Protein 3IGN (pdb70)

Radius of gyration: 15.54 Å; Cα contacts (8 Å, |Δi|>4): 280; chains: 1; bounding box: 39×47×31 Å

Secondary structure (DSSP, 8-state):
-TT---TTT-SEEHHHHHHHHHHHHHHHHHH---EEE--BBTTHHHHHHHH-HHHHHHHHHHHHHHHHTTS-T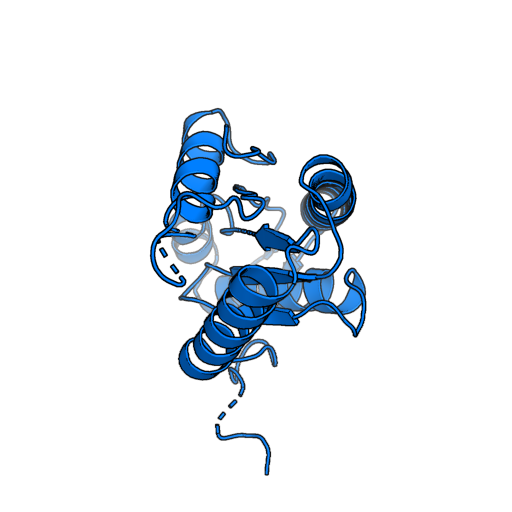TSEEEE-SSSBEEEEEET--HHHHHHHHHHHHHHHHT--EE-SS-EE---B--BEE--S--S-----HHHHHHHHHHHTTSSS--B--

Nearest PDB structures (foldseek):
  3ign-assembly1_A  TM=1.002E+00  e=1.021E-34  Marinobacter nauticus VT8
  6zxc-assembly2_D  TM=9.378E-01  e=3.172E-17  Leptospira biflexa serovar Patoc strain 'Patoc 1 (Paris)'
  7e6g-assembly1_B  TM=9.466E-01  e=2.018E-15  Pseudomonas aeruginosa
  6zxm-assembly3_E  TM=9.301E-01  e=9.774E-16  Leptospira biflexa serovar Patoc strain 'Patoc 1 (Paris)'
  3tvk-assembly1_A  TM=8.399E-01  e=4.187E-14  Escherichia coli K-12

InterPro domains:
  IPR000160 GGDEF domain [PF00990] (156-312)
  IPR000160 GGDEF domain [PS50887] (185-316)
  IPR000160 GGDEF domain [SM00267] (144-316)
  IPR000160 GGDEF domain [TIGR00254] (151-315)
  IPR000160 GGDEF domain [cd01949] (156-314)
  IPR013656 PAS fold 4 [PF08448] (17-137)
  IPR029787 Nucleotide cyclase [SSF55073] (160-315)
  IPR035965 PAS domain superfamily [SSF55785] (10-128)
  IPR043128 Reverse transcriptase/Diguanylate cyclase domain [G3DSA:3.30.70.270] (148-316)
  IPR050469 Diguanylate cyclase Dgc-like, bacteria [PTHR45138] (83-315)

Organism: Marinobacter nauticus (strain ATCC 700491 / DSM 11845 / VT8) (NCBI:txid351348)

Solvent-accessible surface area: 8818 Å² total

Structure (mmCIF, N/CA/C/O backbone):
data_3IGN
#
_entry.id   3IGN
#
_cell.length_a   59.229
_cell.length_b   59.229
_cell.length_c   118.895
_cell.angle_alpha   90.00
_cell.angle_beta   90.00
_cell.angle_gamma   90.00
#
_symmetry.space_group_name_H-M   'P 43 21 2'
#
loop_
_entity.id
_entity.type
_entity.pdbx_description
1 polymer 'Diguanylate cyclase'
2 non-polymer "9,9'-[(2R,3R,3aS,5S,7aR,9R,10R,10aS,12S,14aR)-3,5,10,12-tetrahydroxy-5,12-dioxidooctahydro-2H,7H-difuro[3,2-d:3',2'-j][1,3,7,9,2,8]tetraoxadiphosphacyclododecine-2,9-diyl]bis(2-amino-1,9-dihydro-6H-purin-6-one)"
3 water water
#
loop_
_atom_site.group_PDB
_atom_site.id
_atom_site.type_symbol
_atom_site.label_atom_id
_atom_site.label_alt_id
_atom_site.label_comp_id
_atom_site.label_asym_id
_atom_site.label_entity_id
_atom_site.label_seq_id
_atom_site.pdbx_PDB_ins_code
_atom_site.Cartn_x
_atom_site.Cartn_y
_atom_site.Cartn_z
_atom_site.occupancy
_atom_site.B_iso_or_equiv
_atom_site.auth_seq_id
_atom_site.auth_comp_id
_atom_site.auth_asym_id
_atom_site.auth_atom_id
_atom_site.pdbx_PDB_model_num
ATOM 1 N N . ALA A 1 5 ? -11.176 48.628 67.163 1.00 69.31 152 ALA A N 1
ATOM 2 C CA . ALA A 1 5 ? -10.797 47.422 66.329 1.00 69.32 152 ALA A CA 1
ATOM 3 C C . ALA A 1 5 ? -9.815 47.887 65.268 1.00 70.53 152 ALA A C 1
ATOM 4 O O . ALA A 1 5 ? -10.204 48.230 64.150 1.00 70.79 152 ALA A O 1
ATOM 6 N N . LYS A 1 6 ? -8.544 47.904 65.626 1.00 69.58 153 LYS A N 1
ATOM 7 C CA . LYS A 1 6 ? -7.501 48.339 64.713 1.00 67.53 153 LYS A CA 1
ATOM 8 C C . LYS A 1 6 ? -6.839 47.101 64.125 1.00 64.69 153 LYS A C 1
ATOM 9 O O . LYS A 1 6 ? -5.595 47.015 63.907 1.00 64.12 153 LYS A O 1
ATOM 15 N N . LEU A 1 7 ? -7.701 46.133 63.851 1.00 64.10 154 LEU A N 1
ATOM 16 C CA . LEU A 1 7 ? -7.252 44.870 63.290 1.00 63.91 154 LEU A CA 1
ATOM 17 C C . LEU A 1 7 ? -7.100 44.954 61.760 1.00 64.46 154 LEU A C 1
ATOM 18 O O . LEU A 1 7 ? -6.374 44.164 61.148 1.00 63.20 154 LEU A O 1
ATOM 23 N N . SER A 1 8 ? -7.781 45.918 61.142 1.00 66.93 155 SER A N 1
ATOM 24 C CA . SER A 1 8 ? -7.703 46.051 59.692 1.00 69.08 155 SER A CA 1
ATOM 25 C C . SER A 1 8 ? -6.328 46.562 59.288 1.00 68.35 155 SER A C 1
ATOM 26 O O . SER A 1 8 ? -5.887 46.363 58.156 1.00 67.62 155 SER A O 1
ATOM 37 N N . THR A 1 10 ? -3.226 45.988 61.167 1.00 58.60 157 THR A N 1
ATOM 38 C CA . THR A 1 10 ? -2.047 45.269 61.629 1.00 57.57 157 THR A CA 1
ATOM 39 C C . THR A 1 10 ? -1.826 43.819 61.211 1.00 53.38 157 THR A C 1
ATOM 40 O O . THR A 1 10 ? -2.761 43.103 60.863 1.00 53.63 157 THR A O 1
ATOM 44 N N . ASP A 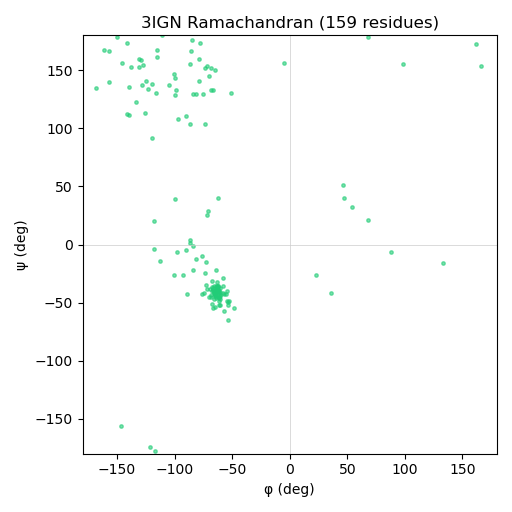1 11 ? -0.559 43.410 61.240 1.00 48.78 158 ASP A N 1
ATOM 45 C CA . ASP A 1 11 ? -0.163 42.046 60.912 1.00 46.03 158 ASP A CA 1
ATOM 46 C C . ASP A 1 11 ? -0.351 41.230 62.187 1.00 45.25 158 ASP A C 1
ATOM 47 O O . ASP A 1 11 ? 0.130 41.614 63.252 1.00 44.53 158 ASP A O 1
ATOM 52 N N . ARG A 1 12 ? -1.051 40.107 62.075 1.00 47.89 159 ARG A N 1
ATOM 53 C CA . ARG A 1 12 ? -1.321 39.251 63.226 1.00 49.49 159 ARG A CA 1
ATOM 54 C C . ARG A 1 12 ? -0.093 38.738 63.977 1.00 47.86 159 ARG A C 1
ATOM 55 O O . ARG A 1 12 ? 0.045 38.965 65.179 1.00 50.11 159 ARG A O 1
ATOM 63 N N . LEU A 1 13 ? 0.791 38.043 63.269 1.00 42.63 160 LEU A N 1
ATOM 64 C CA . LEU A 1 13 ? 1.993 37.461 63.864 1.00 43.5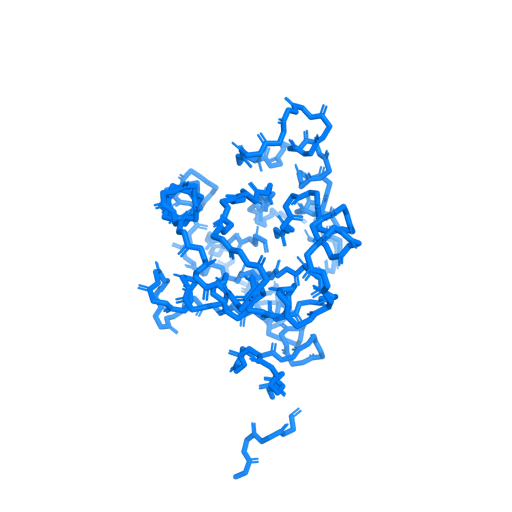4 160 LEU A CA 1
ATOM 65 C C . LEU A 1 13 ? 2.946 38.412 64.580 1.00 41.85 160 LEU A C 1
ATOM 66 O O . LEU A 1 13 ? 3.447 38.095 65.659 1.00 41.33 160 LEU A O 1
ATOM 71 N N . THR A 1 14 ? 3.195 39.573 63.983 1.00 39.73 161 THR A N 1
ATOM 72 C CA . THR A 1 14 ? 4.133 40.532 64.554 1.00 38.65 161 THR A CA 1
ATOM 73 C C . THR A 1 14 ? 3.537 41.712 65.317 1.00 40.67 161 THR A C 1
ATOM 74 O O . THR A 1 14 ? 4.191 42.276 66.190 1.00 40.41 161 THR A O 1
ATOM 78 N N . GLY A 1 15 ? 2.308 42.090 64.990 1.00 40.98 162 GLY A N 1
ATOM 79 C CA . GLY A 1 15 ? 1.692 43.220 65.666 1.00 41.06 162 GLY A CA 1
ATOM 80 C C . GLY A 1 15 ? 2.028 44.539 64.987 1.00 40.61 162 GLY A C 1
ATOM 81 O O . GLY A 1 15 ? 1.495 45.592 65.347 1.00 41.76 162 GLY A O 1
ATOM 82 N N . LEU A 1 16 ? 2.918 44.479 64.002 1.00 38.15 163 LEU A N 1
ATOM 83 C CA . LEU A 1 16 ? 3.327 45.667 63.258 1.00 35.71 163 LEU A CA 1
ATOM 84 C C . LEU A 1 16 ? 2.244 46.010 62.247 1.00 35.88 163 LEU A C 1
ATOM 85 O O . LEU A 1 16 ? 1.290 45.250 62.070 1.00 38.87 163 LEU A O 1
ATOM 90 N N . LEU A 1 17 ? 2.389 47.151 61.578 1.00 34.27 164 LEU A N 1
ATOM 91 C CA . LEU A 1 17 ? 1.426 47.546 60.562 1.00 34.57 164 LEU A CA 1
ATOM 92 C C . LEU A 1 17 ? 1.518 46.525 59.435 1.00 34.67 164 LEU A C 1
ATOM 93 O O . LEU A 1 17 ? 2.577 45.940 59.224 1.00 35.30 164 LEU A O 1
ATOM 98 N N . ASN A 1 18 ? 0.419 46.288 58.725 1.00 33.25 165 ASN A N 1
ATOM 99 C CA . ASN A 1 18 ? 0.470 45.346 57.616 1.00 34.70 165 ASN A CA 1
ATOM 100 C C . ASN A 1 18 ? 0.929 46.109 56.379 1.00 34.64 165 ASN A C 1
ATOM 101 O O . ASN A 1 18 ? 0.955 47.340 56.377 1.00 34.35 165 ASN A O 1
ATOM 106 N N . ARG A 1 19 ? 1.305 45.380 55.336 1.00 35.44 166 ARG A N 1
ATOM 107 C CA . ARG A 1 19 ? 1.792 46.001 54.107 1.00 36.02 166 ARG A CA 1
ATOM 108 C C . ARG A 1 19 ? 0.920 47.135 53.575 1.00 33.02 166 ARG A C 1
ATOM 109 O O . ARG A 1 19 ? 1.404 48.245 53.339 1.00 32.94 166 ARG A O 1
ATOM 117 N N . GLY A 1 20 ? -0.362 46.855 53.377 1.00 31.53 167 GLY A N 1
ATOM 118 C CA . GLY A 1 20 ? -1.266 47.867 52.859 1.00 32.27 167 GLY A CA 1
ATOM 119 C C . GLY A 1 20 ? -1.269 49.168 53.638 1.00 32.42 167 GLY A C 1
ATOM 120 O O . GLY A 1 20 ? -1.167 50.251 53.059 1.00 33.19 167 GLY A O 1
ATOM 121 N N . THR A 1 21 ? -1.395 49.069 54.955 1.00 29.54 168 THR A N 1
ATOM 122 C CA . THR A 1 21 ? -1.416 50.256 55.798 1.00 30.79 168 THR A CA 1
ATOM 123 C C . THR A 1 21 ? -0.059 50.947 55.821 1.00 26.35 168 THR A C 1
ATOM 124 O O . THR A 1 21 ? 0.024 52.172 55.734 1.00 27.48 168 THR A O 1
ATOM 128 N N . TRP A 1 22 ? 1.004 50.163 55.946 1.00 26.38 169 TRP A N 1
ATOM 129 C CA . TRP A 1 22 ? 2.337 50.742 55.991 1.00 24.98 169 TRP A CA 1
ATOM 130 C C . TRP A 1 22 ? 2.607 51.507 54.700 1.00 25.12 169 TRP A C 1
ATOM 131 O O . TRP A 1 22 ? 3.115 52.622 54.751 1.00 25.08 169 TRP A O 1
ATOM 142 N N . GLU A 1 23 ? 2.246 50.931 53.552 1.00 26.82 170 GLU A N 1
ATOM 143 C CA . GLU A 1 23 ? 2.467 51.608 52.276 1.00 26.53 170 GLU A CA 1
ATOM 144 C C . GLU A 1 23 ? 1.691 52.918 52.192 1.00 25.67 170 GLU A C 1
ATOM 145 O O . GLU A 1 23 ? 2.165 53.894 51.605 1.00 25.87 170 GLU A O 1
ATOM 151 N N . ASN A 1 24 ? 0.491 52.945 52.763 1.00 24.80 171 ASN A N 1
ATOM 152 C CA . ASN A 1 24 ? -0.298 54.169 52.746 1.00 27.53 171 ASN A CA 1
ATOM 153 C C . ASN A 1 24 ? 0.454 55.254 53.521 1.00 24.38 171 ASN A C 1
ATOM 154 O O . ASN A 1 24 ? 0.410 56.431 53.154 1.00 24.27 171 ASN A O 1
ATOM 159 N N . LEU A 1 25 ? 1.144 54.848 54.588 1.00 24.46 172 LEU A N 1
ATOM 160 C CA . LEU A 1 25 ? 1.931 55.775 55.412 1.00 23.48 172 LEU A CA 1
ATOM 161 C C . LEU A 1 25 ? 3.181 56.229 54.659 1.00 21.63 172 LEU A C 1
ATOM 162 O O . LEU A 1 25 ? 3.595 57.391 54.758 1.00 21.38 172 LEU A O 1
ATOM 167 N N . VAL A 1 26 ? 3.788 55.314 53.911 1.00 18.21 173 VAL A N 1
ATOM 168 C CA . VAL A 1 26 ? 4.961 55.667 53.103 1.00 17.90 173 VAL A CA 1
ATOM 169 C C . VAL A 1 26 ? 4.543 56.723 52.083 1.00 19.87 173 VAL A C 1
ATOM 170 O O . VAL A 1 26 ? 5.238 57.714 51.869 1.00 18.69 173 VAL A O 1
ATOM 174 N N . ASP A 1 27 ? 3.401 56.500 51.448 1.00 20.06 174 ASP A N 1
ATOM 175 C CA . ASP A 1 27 ? 2.885 57.432 50.455 1.00 21.15 174 ASP A CA 1
ATOM 176 C C . ASP A 1 27 ? 2.593 58.786 51.107 1.00 20.66 174 ASP A C 1
ATOM 177 O O . ASP A 1 27 ? 2.873 59.836 50.517 1.00 19.41 174 ASP A O 1
ATOM 182 N N . ALA A 1 28 ? 2.054 58.766 52.323 1.00 19.03 175 ALA A N 1
ATOM 183 C CA . ALA A 1 28 ? 1.745 60.010 53.028 1.00 20.25 175 ALA A CA 1
ATOM 184 C C . ALA A 1 28 ? 3.027 60.777 53.335 1.00 21.15 175 ALA A C 1
ATOM 185 O O . ALA A 1 28 ? 3.081 62.004 53.175 1.00 20.94 175 ALA A O 1
ATOM 187 N N . GLU A 1 29 ? 4.064 60.064 53.772 1.00 19.35 176 GLU A N 1
ATOM 188 C CA . GLU A 1 29 ? 5.329 60.730 54.077 1.00 18.96 176 GLU A CA 1
ATOM 189 C C . GLU A 1 29 ? 5.973 61.277 52.799 1.00 19.43 176 GLU A C 1
ATOM 190 O O . GLU A 1 29 ? 6.579 62.352 52.811 1.00 19.25 176 GLU A O 1
ATOM 196 N N . TYR A 1 30 ? 5.832 60.540 51.699 1.00 19.99 177 TYR A N 1
ATOM 197 C CA . TYR A 1 30 ? 6.371 60.964 50.407 1.00 19.28 177 TYR A CA 1
ATOM 198 C C . TYR A 1 30 ? 5.745 62.295 49.982 1.00 17.96 177 TYR A C 1
ATOM 199 O O . TYR A 1 30 ? 6.450 63.216 49.564 1.00 17.90 177 TYR A O 1
ATOM 208 N N . GLU A 1 31 ? 4.423 62.403 50.084 1.00 19.69 178 GLU A N 1
ATOM 209 C CA . GLU A 1 31 ? 3.746 63.647 49.703 1.00 21.59 178 GLU A CA 1
ATOM 210 C C . GLU A 1 31 ? 4.088 64.794 50.650 1.00 21.66 178 GLU A C 1
ATOM 211 O O . GLU A 1 31 ? 4.127 65.956 50.232 1.00 23.71 178 GLU A O 1
ATOM 217 N N . ARG A 1 32 ? 4.343 64.479 51.918 1.00 16.65 179 ARG A N 1
ATOM 218 C CA . ARG A 1 32 ? 4.715 65.499 52.891 1.00 18.86 179 ARG A CA 1
ATOM 219 C C . ARG A 1 32 ? 6.071 66.056 52.468 1.00 19.32 179 ARG A C 1
ATOM 220 O O . ARG A 1 32 ? 6.293 67.266 52.499 1.00 20.82 179 ARG A O 1
ATOM 228 N N . PHE A 1 33 ? 6.963 65.161 52.047 1.00 17.93 180 PHE A N 1
ATOM 229 C CA . PHE A 1 33 ? 8.288 65.563 51.572 1.00 19.06 180 PHE A CA 1
ATOM 230 C C . PHE A 1 33 ? 8.187 66.418 50.300 1.00 20.22 180 PHE A C 1
ATOM 231 O O . PHE A 1 33 ? 8.863 67.441 50.177 1.00 19.94 180 PHE A O 1
ATOM 239 N N . ARG A 1 34 ? 7.371 65.986 49.343 1.00 19.27 181 ARG A N 1
ATOM 240 C CA . ARG A 1 34 ? 7.229 66.735 48.098 1.00 21.42 181 ARG A CA 1
ATOM 241 C C . ARG A 1 34 ? 6.776 68.158 48.381 1.00 22.04 181 ARG A C 1
ATOM 242 O O . ARG A 1 34 ? 7.092 69.086 47.643 1.00 22.09 181 ARG A O 1
ATOM 250 N N . ARG A 1 35 ? 6.055 68.327 49.477 1.00 19.84 182 ARG A N 1
ATOM 251 C CA . ARG A 1 35 ? 5.533 69.630 49.843 1.00 23.60 182 ARG A CA 1
ATOM 252 C C . ARG A 1 35 ? 6.492 70.462 50.706 1.00 21.97 182 ARG A C 1
ATOM 253 O O . ARG A 1 35 ? 6.676 71.659 50.473 1.00 22.84 182 ARG A O 1
ATOM 261 N N . TYR A 1 36 ? 7.122 69.818 51.680 1.00 21.58 183 TYR A N 1
ATOM 262 C CA . TYR A 1 36 ? 7.985 70.511 52.624 1.00 21.63 183 TYR A CA 1
ATOM 263 C C . TYR A 1 36 ? 9.486 70.240 52.601 1.00 21.12 183 TYR A C 1
ATOM 264 O O . TYR A 1 36 ? 10.244 70.977 53.225 1.00 23.83 183 TYR A O 1
ATOM 273 N N . GLY A 1 37 ? 9.916 69.183 51.916 1.00 20.39 184 GLY A N 1
ATOM 274 C CA . GLY A 1 37 ? 11.344 68.888 51.810 1.00 21.93 184 GLY A CA 1
ATOM 275 C C . GLY A 1 37 ? 12.132 68.443 53.029 1.00 22.27 184 GLY A C 1
ATOM 276 O O . GLY A 1 37 ? 13.367 68.557 53.051 1.00 23.55 184 GLY A O 1
ATOM 277 N N . GLN A 1 38 ? 11.443 67.933 54.045 1.00 21.54 185 GLN A N 1
ATOM 278 C CA . GLN A 1 38 ? 12.100 67.485 55.266 1.00 24.98 185 GLN A CA 1
ATOM 279 C C . GLN A 1 38 ? 12.953 66.245 55.029 1.00 24.30 185 GLN A C 1
ATO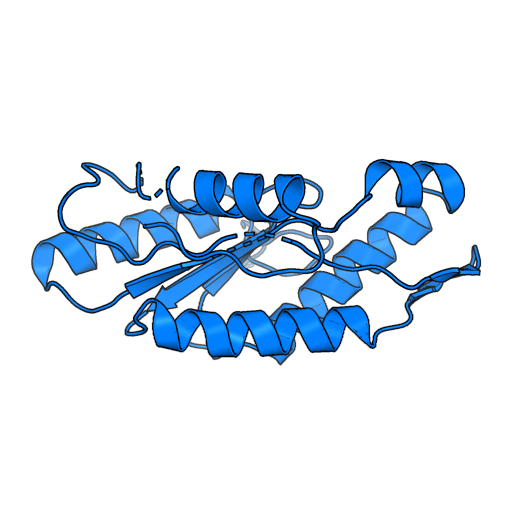M 280 O O . GLN A 1 38 ? 12.677 65.460 54.130 1.00 24.37 185 GLN A O 1
ATOM 286 N N . ALA A 1 39 ? 13.996 66.077 55.830 1.00 21.11 186 ALA A N 1
ATOM 287 C CA . ALA A 1 39 ? 14.827 64.893 55.701 1.00 22.61 186 ALA A CA 1
ATOM 288 C C . ALA A 1 39 ? 13.929 63.736 56.129 1.00 21.77 186 ALA A C 1
ATOM 289 O O . ALA A 1 39 ? 13.221 63.821 57.130 1.00 22.35 186 ALA A O 1
ATOM 291 N N . THR A 1 40 ? 13.923 62.669 55.348 1.00 20.08 187 THR A N 1
ATOM 292 C CA . THR A 1 40 ? 13.109 61.518 55.690 1.00 21.99 187 THR A CA 1
ATOM 293 C C . THR A 1 40 ? 13.736 60.331 54.981 1.00 22.17 187 THR A C 1
ATOM 294 O O . THR A 1 40 ? 14.191 60.443 53.847 1.00 21.79 187 THR A O 1
ATOM 298 N N . SER A 1 41 ? 13.780 59.203 55.669 1.00 20.16 188 SER A N 1
ATOM 299 C CA . SER A 1 41 ? 14.398 58.012 55.113 1.00 18.99 188 SER A CA 1
ATOM 300 C C . SER A 1 41 ? 13.499 56.802 55.267 1.00 19.81 188 SER A C 1
ATOM 301 O O . SER A 1 41 ? 12.606 56.773 56.113 1.00 20.75 188 SER A O 1
ATOM 304 N N . LEU A 1 42 ? 13.769 55.801 54.442 1.00 20.73 189 LEU A N 1
ATOM 305 C CA . LEU A 1 42 ? 13.031 54.559 54.446 1.00 21.55 189 LEU A CA 1
ATOM 306 C C . LEU A 1 42 ? 14.013 53.408 54.626 1.00 21.28 189 LEU A C 1
ATOM 307 O O . LEU A 1 42 ? 15.112 53.425 54.066 1.00 20.56 189 LEU A O 1
ATOM 312 N N . VAL A 1 43 ? 13.610 52.411 55.405 1.00 21.21 190 VAL A N 1
ATOM 313 C CA . VAL A 1 43 ? 14.430 51.233 55.634 1.00 22.13 190 VAL A CA 1
ATOM 314 C C . VAL A 1 43 ? 13.640 50.016 55.170 1.00 21.71 190 VAL A C 1
ATOM 315 O O . VAL A 1 43 ? 12.425 49.960 55.325 1.00 22.17 190 VAL A O 1
ATOM 327 N N . PHE A 1 45 ? 14.294 45.811 55.347 1.00 25.67 192 PHE A N 1
ATOM 328 C CA . PHE A 1 45 ? 15.231 44.785 55.773 1.00 26.42 192 PHE A CA 1
ATOM 329 C C . PHE A 1 45 ? 14.617 43.397 55.791 1.00 27.98 192 PHE A C 1
ATOM 330 O O . PHE A 1 45 ? 13.400 43.241 55.910 1.00 26.37 192 PHE A O 1
ATOM 338 N N . ASP A 1 46 ? 15.486 42.404 55.627 1.00 28.93 193 ASP A N 1
ATOM 339 C CA . ASP A 1 46 ? 15.103 40.997 55.577 1.00 31.38 193 ASP A CA 1
ATOM 340 C C . ASP A 1 46 ? 15.925 40.189 56.564 1.00 32.88 193 ASP A C 1
ATOM 341 O O . ASP A 1 46 ? 17.050 40.553 56.905 1.00 34.70 193 ASP A O 1
ATOM 346 N N . ILE A 1 47 ? 15.359 39.073 57.002 1.00 34.55 194 ILE A N 1
ATOM 347 C CA . ILE A 1 47 ? 16.056 38.176 57.906 1.00 31.99 194 ILE A CA 1
ATOM 348 C C . ILE A 1 47 ? 16.962 37.352 56.994 1.00 30.88 194 ILE A C 1
ATOM 349 O O . ILE A 1 47 ? 16.505 36.823 55.989 1.00 31.23 194 ILE A O 1
ATOM 354 N N . ASP A 1 48 ? 18.242 37.259 57.331 1.00 31.90 195 ASP A N 1
ATOM 355 C CA . ASP A 1 48 ? 19.186 36.495 56.517 1.00 29.94 195 ASP A CA 1
ATOM 356 C C . ASP A 1 48 ? 18.946 34.993 56.595 1.00 30.12 195 ASP A C 1
ATOM 357 O O . ASP A 1 48 ? 18.553 34.476 57.640 1.00 30.80 195 ASP A O 1
ATOM 362 N N . HIS A 1 49 ? 19.179 34.303 55.480 1.00 29.46 196 HIS A N 1
ATOM 363 C CA . HIS A 1 49 ? 19.027 32.849 55.412 1.00 31.89 196 HIS A CA 1
ATOM 364 C C . HIS A 1 49 ? 17.723 32.331 56.015 1.00 34.55 196 HIS A C 1
ATOM 365 O O . HIS A 1 49 ? 17.714 31.284 56.666 1.00 34.41 196 HIS A O 1
ATOM 372 N N . PHE A 1 50 ? 16.621 33.040 55.791 1.00 35.96 197 PHE A N 1
ATOM 373 C CA . PHE A 1 50 ? 15.351 32.617 56.366 1.00 35.46 197 PHE A CA 1
ATOM 374 C C . PHE A 1 50 ? 14.879 31.235 55.930 1.00 36.43 197 PHE A C 1
ATOM 375 O O . PHE A 1 50 ? 14.540 30.404 56.775 1.00 33.77 197 PHE A O 1
ATOM 383 N N . LYS A 1 51 ? 14.840 30.989 54.623 1.00 36.39 198 LYS A N 1
ATOM 384 C CA . LYS A 1 51 ? 14.407 29.690 54.109 1.00 36.83 198 LYS A CA 1
ATOM 385 C C . LYS A 1 51 ? 15.244 28.600 54.789 1.00 35.00 198 LYS A C 1
ATOM 386 O O . LYS A 1 51 ? 14.701 27.644 55.338 1.00 36.02 198 LYS A O 1
ATOM 392 N N . PRO A 1 52 ? 16.582 28.728 54.755 1.00 36.50 199 PRO A N 1
ATOM 393 C CA . PRO A 1 52 ? 17.435 27.725 55.400 1.00 36.08 199 PRO A CA 1
ATOM 394 C C . PRO A 1 52 ? 17.070 27.529 56.876 1.00 35.94 199 PRO A C 1
ATOM 395 O O . PRO A 1 52 ? 17.015 26.399 57.366 1.00 35.38 199 PRO A O 1
ATOM 399 N N . VAL A 1 53 ? 16.824 28.632 57.579 1.00 34.21 200 VAL A N 1
ATOM 400 C CA . VAL A 1 53 ? 16.447 28.579 58.986 1.00 35.60 200 VAL A CA 1
ATOM 401 C C . VAL A 1 53 ? 15.138 27.819 59.143 1.00 32.86 200 VAL A C 1
ATOM 402 O O . VAL A 1 53 ? 15.001 26.957 60.014 1.00 35.81 200 VAL A O 1
ATOM 406 N N . ASN A 1 54 ? 14.179 28.152 58.289 1.00 29.77 201 ASN A N 1
ATOM 407 C CA . ASN A 1 54 ? 12.861 27.532 58.322 1.00 31.88 201 ASN A CA 1
ATOM 408 C C . ASN A 1 54 ? 12.929 26.044 57.992 1.00 36.59 201 ASN A C 1
ATOM 409 O O . ASN A 1 54 ? 12.292 25.226 58.655 1.00 37.22 201 ASN A O 1
ATOM 414 N N . ASP A 1 55 ? 13.692 25.697 56.960 1.00 40.52 202 ASP A N 1
ATOM 415 C CA . ASP A 1 55 ? 13.833 24.302 56.559 1.00 44.74 202 ASP A CA 1
ATOM 416 C C . ASP A 1 55 ? 14.455 23.483 57.680 1.00 45.10 202 ASP A C 1
ATOM 417 O O . ASP A 1 55 ? 13.955 22.417 58.036 1.00 48.46 202 ASP A O 1
ATOM 422 N N . THR A 1 56 ? 15.544 24.005 58.235 1.00 42.95 203 THR A N 1
ATOM 423 C CA . THR A 1 56 ? 16.295 23.341 59.291 1.00 41.53 203 THR A CA 1
ATOM 424 C C . THR A 1 56 ? 15.597 23.200 60.639 1.00 39.08 203 THR A C 1
ATOM 425 O O . THR A 1 56 ? 15.540 22.104 61.195 1.00 40.55 203 THR A O 1
ATOM 429 N N . TYR A 1 57 ? 15.068 24.296 61.170 1.00 36.62 204 TYR A N 1
ATOM 430 C CA . TYR A 1 57 ? 14.420 24.243 62.477 1.00 37.73 204 TYR A CA 1
ATOM 431 C C . TYR A 1 57 ? 12.900 24.118 62.491 1.00 36.55 204 TYR A C 1
ATOM 432 O O . TYR A 1 57 ? 12.302 23.947 63.553 1.00 39.66 204 TYR A O 1
ATOM 441 N N . GLY A 1 58 ? 12.274 24.191 61.322 1.00 29.60 205 GLY A N 1
ATOM 442 C CA . GLY A 1 58 ? 10.823 24.083 61.270 1.00 28.94 205 GLY A CA 1
ATOM 443 C C . GLY A 1 58 ? 10.166 25.446 61.188 1.00 34.66 205 GLY A C 1
ATOM 444 O O . GLY A 1 58 ? 10.745 26.439 61.630 1.00 36.24 205 GLY A O 1
ATOM 445 N N . HIS A 1 59 ? 8.952 25.501 60.645 1.00 34.58 206 HIS A N 1
ATOM 446 C CA . HIS A 1 59 ? 8.254 26.771 60.493 1.00 35.36 206 HIS A CA 1
ATOM 447 C C . HIS A 1 59 ? 7.924 27.487 61.802 1.00 34.23 206 HIS A C 1
ATOM 448 O O . HIS A 1 59 ? 7.913 28.722 61.848 1.00 34.95 206 HIS A O 1
ATOM 455 N N . LEU A 1 60 ? 7.663 26.728 62.863 1.00 33.65 207 LEU A N 1
ATOM 456 C CA . LEU A 1 60 ? 7.354 27.324 64.159 1.00 31.92 207 LEU A CA 1
ATOM 457 C C . LEU A 1 60 ? 8.565 28.119 64.633 1.00 32.24 207 LEU A C 1
ATOM 458 O O . LEU A 1 60 ? 8.433 29.194 65.219 1.00 34.01 207 LEU A O 1
ATOM 463 N N . ALA A 1 61 ? 9.750 27.571 64.387 1.00 31.86 208 ALA A N 1
ATOM 464 C CA . ALA A 1 61 ? 10.976 28.248 64.780 1.00 33.90 208 ALA A CA 1
ATOM 465 C C . ALA A 1 61 ? 11.071 29.536 63.972 1.00 35.52 208 ALA A C 1
ATOM 466 O O . ALA A 1 61 ? 11.395 30.595 64.510 1.00 35.53 208 ALA A O 1
ATOM 468 N N . GLY A 1 62 ? 10.773 29.431 62.679 1.00 34.80 209 GLY A N 1
ATOM 469 C CA . GLY A 1 62 ? 10.819 30.583 61.798 1.00 35.77 209 GLY A CA 1
ATOM 470 C C . GLY A 1 62 ? 9.910 31.704 62.262 1.00 36.44 209 GLY A C 1
ATOM 471 O O . GLY A 1 62 ? 10.280 32.872 62.204 1.00 35.11 209 GLY A O 1
ATOM 472 N N . ASP A 1 63 ? 8.712 31.352 62.718 1.00 37.78 210 ASP A N 1
ATOM 473 C CA . ASP A 1 63 ? 7.770 32.354 63.199 1.00 39.51 210 ASP A CA 1
ATOM 474 C C . ASP A 1 63 ? 8.335 33.059 64.425 1.00 37.94 210 ASP A C 1
ATOM 475 O O . ASP A 1 63 ? 8.179 34.269 64.581 1.00 35.77 210 ASP A O 1
ATOM 480 N N . GLU A 1 64 ? 8.990 32.301 65.296 1.00 39.19 211 GLU A N 1
ATOM 481 C CA . GLU A 1 64 ? 9.581 32.886 66.490 1.00 41.46 211 GLU A CA 1
ATOM 482 C C . GLU A 1 64 ? 10.671 33.869 66.100 1.00 39.32 211 GLU A C 1
ATOM 483 O O . GLU A 1 64 ? 10.853 34.895 66.750 1.00 39.61 211 GLU A O 1
ATOM 489 N N . VAL A 1 65 ? 11.394 33.553 65.032 1.00 36.08 212 VAL A N 1
ATOM 490 C CA . VAL A 1 65 ? 12.456 34.429 64.558 1.00 35.75 212 VAL A CA 1
ATOM 491 C C . VAL A 1 65 ? 11.826 35.717 64.031 1.00 36.37 212 VAL A C 1
ATOM 492 O O . VAL A 1 65 ? 12.344 36.806 64.262 1.00 36.52 212 VAL A O 1
ATOM 496 N N . ILE A 1 66 ? 10.701 35.585 63.334 1.00 34.54 213 ILE A N 1
ATOM 497 C CA . ILE A 1 66 ? 10.000 36.744 62.799 1.00 34.33 213 ILE A CA 1
ATOM 498 C C . ILE A 1 66 ? 9.460 37.596 63.940 1.00 34.07 213 ILE A C 1
ATOM 499 O O . ILE A 1 66 ? 9.621 38.815 63.943 1.00 33.62 213 ILE A O 1
ATOM 504 N N . ARG A 1 67 ? 8.821 36.953 64.912 1.00 35.10 214 ARG A N 1
ATOM 505 C CA . ARG A 1 67 ? 8.263 37.682 66.043 1.00 35.60 214 ARG A CA 1
ATOM 506 C C . ARG A 1 67 ? 9.345 38.394 66.842 1.00 35.87 214 ARG A C 1
ATOM 507 O O . ARG A 1 67 ? 9.150 39.522 67.292 1.00 36.87 214 ARG A O 1
ATOM 515 N N . HIS A 1 68 ? 10.485 37.738 67.023 1.00 34.70 215 HIS A N 1
ATOM 516 C CA . HIS A 1 68 ? 11.574 38.350 67.771 1.00 35.75 215 HIS A CA 1
ATOM 517 C C . HIS A 1 68 ? 12.107 39.562 67.018 1.00 34.50 215 HIS A C 1
ATOM 518 O O . HIS A 1 68 ? 12.424 40.586 67.621 1.00 35.25 215 HIS A O 1
ATOM 525 N N . THR A 1 69 ? 12.217 39.432 65.699 1.00 32.25 216 THR A N 1
ATOM 526 C CA . THR A 1 69 ? 12.708 40.522 64.865 1.00 31.47 216 THR A CA 1
ATOM 527 C C . THR A 1 69 ? 11.785 41.732 65.007 1.00 32.17 216 THR A C 1
ATOM 528 O O . THR A 1 69 ? 12.245 42.870 65.145 1.00 30.27 216 THR A O 1
ATOM 532 N N . ALA A 1 70 ? 10.483 41.479 64.974 1.00 30.76 217 ALA A N 1
ATOM 533 C CA . ALA A 1 70 ? 9.502 42.546 65.115 1.00 33.19 217 ALA A CA 1
ATOM 534 C C . ALA A 1 70 ? 9.609 43.162 66.505 1.00 32.63 217 ALA A C 1
ATOM 535 O O . ALA A 1 70 ? 9.500 44.376 66.665 1.00 31.88 217 ALA A O 1
ATOM 537 N N . ASP A 1 71 ? 9.815 42.321 67.515 1.00 33.34 218 ASP A N 1
ATOM 538 C CA . ASP A 1 71 ? 9.935 42.814 68.878 1.00 34.72 218 ASP A CA 1
ATOM 539 C C . ASP A 1 71 ? 11.173 43.682 69.032 1.00 32.43 218 ASP A C 1
ATOM 540 O O . ASP A 1 71 ? 11.121 44.735 69.665 1.00 32.51 218 ASP A O 1
ATOM 545 N N . VAL A 1 72 ? 12.284 43.246 68.451 1.00 32.05 219 VAL A N 1
ATOM 546 C CA . VAL A 1 72 ? 13.517 44.016 68.525 1.00 32.35 219 VAL A CA 1
ATOM 547 C C . VAL A 1 72 ? 13.286 45.371 67.861 1.00 34.01 219 VAL A C 1
ATOM 548 O O . VAL A 1 72 ? 13.717 46.408 68.369 1.00 33.28 219 VAL A O 1
ATOM 552 N N . THR A 1 73 ? 12.590 45.349 66.730 1.00 30.93 220 THR A N 1
ATOM 553 C CA . THR A 1 73 ? 12.304 46.567 65.979 1.00 28.86 220 THR A CA 1
ATOM 554 C C . THR A 1 73 ? 11.400 47.493 66.788 1.00 31.24 220 THR A C 1
ATOM 555 O O . THR A 1 73 ? 11.724 48.660 67.008 1.00 29.66 220 THR A O 1
ATOM 559 N N . ARG A 1 74 ? 10.268 46.956 67.230 1.00 32.36 221 ARG A N 1
ATOM 560 C CA . ARG A 1 74 ? 9.301 47.720 68.007 1.00 35.66 221 ARG A CA 1
ATOM 561 C C . ARG A 1 74 ? 9.927 48.359 69.242 1.00 35.85 221 ARG A C 1
ATOM 562 O O . ARG A 1 74 ? 9.632 49.508 69.570 1.00 34.81 221 ARG A O 1
ATOM 570 N N . ASN A 1 75 ? 10.808 47.626 69.914 1.00 37.05 222 ASN A N 1
ATOM 571 C CA . ASN A 1 75 ? 11.441 48.135 71.122 1.00 41.92 222 ASN A CA 1
ATOM 572 C C . ASN A 1 75 ? 12.703 48.953 70.883 1.00 41.63 222 ASN A C 1
ATOM 573 O O . ASN A 1 75 ? 13.325 49.428 71.829 1.00 43.73 222 ASN A O 1
ATOM 578 N N . ASN A 1 76 ? 13.073 49.134 69.620 1.00 36.50 223 ASN A N 1
ATOM 579 C CA . ASN A 1 76 ? 14.273 49.892 69.287 1.00 35.84 223 ASN A CA 1
ATOM 580 C C . ASN A 1 76 ? 14.036 51.152 68.460 1.00 33.86 223 ASN A C 1
ATOM 581 O O . ASN A 1 76 ? 14.980 51.888 68.181 1.00 39.74 223 ASN A O 1
ATOM 586 N N . ILE A 1 77 ? 12.795 51.406 68.060 1.00 29.16 224 ILE A N 1
ATOM 587 C CA . ILE A 1 77 ? 12.512 52.592 67.256 1.00 26.71 224 ILE A CA 1
ATOM 588 C C . ILE A 1 77 ? 11.616 53.581 68.001 1.00 25.53 224 ILE A C 1
ATOM 589 O O . ILE A 1 77 ? 10.943 53.223 68.960 1.00 27.56 224 ILE A O 1
ATOM 594 N N . ARG A 1 78 ? 11.613 54.824 67.536 1.00 23.80 225 ARG A N 1
ATOM 595 C CA . ARG A 1 78 ? 10.807 55.881 68.142 1.00 24.21 225 ARG A CA 1
ATOM 596 C C . ARG A 1 78 ? 9.343 55.687 67.793 1.00 25.93 225 ARG A C 1
ATOM 597 O O . ARG A 1 78 ? 9.017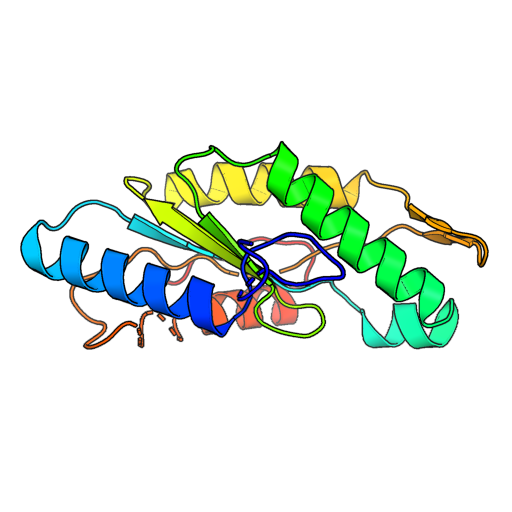 55.119 66.759 1.00 24.77 225 ARG A O 1
ATOM 605 N N . GLN A 1 79 ? 8.456 56.160 68.660 1.00 27.81 226 GLN A N 1
ATOM 606 C CA . GLN A 1 79 ? 7.037 56.023 68.395 1.00 29.84 226 GLN A CA 1
ATOM 607 C C . GLN A 1 79 ? 6.682 56.8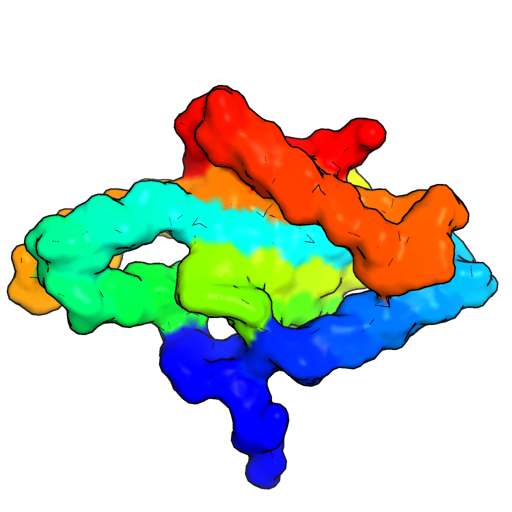24 67.145 1.00 26.48 226 GLN A C 1
ATOM 608 O O . GLN A 1 79 ? 5.687 56.550 66.482 1.00 25.98 226 GLN A O 1
ATOM 614 N N . SER A 1 80 ? 7.519 57.799 66.809 1.00 25.45 227 SER A N 1
ATOM 615 C CA . SER A 1 80 ? 7.289 58.611 65.625 1.00 25.25 227 SER A CA 1
ATOM 616 C C . SER A 1 80 ? 7.771 57.920 64.337 1.00 24.11 227 SER A C 1
ATOM 617 O O . SER A 1 80 ? 7.466 58.373 63.235 1.00 24.26 227 SER A O 1
ATOM 620 N N . ASP A 1 81 ? 8.537 56.840 64.486 1.00 23.30 228 ASP A N 1
ATOM 621 C CA . ASP A 1 81 ? 9.002 56.053 63.338 1.00 22.26 228 ASP A CA 1
ATOM 622 C C . ASP A 1 81 ? 7.866 55.061 63.090 1.00 21.91 228 ASP A C 1
ATOM 623 O O . ASP A 1 81 ? 7.127 54.741 64.015 1.00 22.35 228 ASP A O 1
ATOM 628 N N . SER A 1 82 ? 7.725 54.561 61.868 1.00 20.39 229 SER A N 1
ATOM 629 C CA . SER A 1 82 ? 6.653 53.619 61.573 1.00 23.09 229 SER A CA 1
ATOM 630 C C . SER A 1 82 ? 7.164 52.329 60.954 1.00 24.01 229 SER A C 1
ATOM 631 O O . SER A 1 82 ? 7.670 52.328 59.835 1.00 24.24 229 SER A O 1
ATOM 634 N N . ALA A 1 83 ? 7.025 51.229 61.689 1.00 23.54 230 ALA A N 1
ATOM 635 C CA . ALA A 1 83 ? 7.480 49.929 61.200 1.00 21.34 230 ALA A CA 1
ATOM 636 C C . ALA A 1 83 ? 6.332 49.088 60.661 1.00 25.98 230 ALA A C 1
ATOM 637 O O . ALA A 1 83 ? 5.205 49.152 61.161 1.00 29.02 230 ALA A O 1
ATOM 639 N N . GLY A 1 84 ? 6.618 48.293 59.637 1.00 26.71 231 GLY A N 1
ATOM 640 C CA . GLY A 1 84 ? 5.585 47.452 59.073 1.00 26.33 231 GLY A CA 1
ATOM 641 C C . GLY A 1 84 ? 6.160 46.141 58.590 1.00 27.78 231 GLY A C 1
ATOM 642 O O . GLY A 1 84 ? 7.358 46.038 58.326 1.00 30.00 231 GLY A O 1
ATOM 643 N N . ARG A 1 85 ? 5.319 45.118 58.510 1.00 28.01 232 ARG A N 1
ATOM 644 C CA . ARG A 1 85 ? 5.788 43.838 58.004 1.00 27.44 232 ARG A CA 1
ATOM 645 C C . ARG A 1 85 ? 5.378 43.878 56.549 1.00 29.56 232 ARG A C 1
ATOM 646 O O . ARG A 1 85 ? 4.198 43.777 56.209 1.00 29.29 232 ARG A O 1
ATOM 654 N N . TYR A 1 86 ? 6.365 44.035 55.685 1.00 30.79 233 TYR A N 1
ATOM 655 C CA . TYR A 1 86 ? 6.113 44.150 54.268 1.00 31.44 233 TYR A CA 1
ATOM 656 C C . TYR A 1 86 ? 5.782 42.820 53.586 1.00 35.18 233 TYR A C 1
ATOM 657 O O . TYR A 1 86 ? 4.886 42.747 52.760 1.00 36.53 233 TYR A O 1
ATOM 666 N N . GLY A 1 87 ? 6.514 41.770 53.935 1.00 35.36 234 GLY A N 1
ATOM 667 C CA . GLY A 1 87 ? 6.263 40.467 53.347 1.00 38.48 234 GLY A CA 1
ATOM 668 C C . GLY A 1 87 ? 6.542 39.383 54.357 1.00 42.50 234 GLY A C 1
ATOM 669 O O . GLY A 1 87 ? 6.481 39.615 55.553 1.00 46.06 234 GLY A O 1
ATOM 670 N N . GLY A 1 88 ? 6.832 38.185 53.871 1.00 41.71 235 GLY A N 1
ATOM 671 C CA . GLY A 1 88 ? 7.122 37.061 54.748 1.00 41.11 235 GLY A CA 1
ATOM 672 C C . GLY A 1 88 ? 8.212 37.334 55.761 1.00 40.28 235 GLY A C 1
ATOM 673 O O . GLY A 1 88 ? 7.956 37.320 56.955 1.00 45.22 235 GLY A O 1
ATOM 674 N N . GLU A 1 89 ? 9.436 37.552 55.309 1.00 35.69 236 GLU A N 1
ATOM 675 C CA . GLU A 1 89 ? 10.501 37.848 56.254 1.00 38.50 236 GLU A CA 1
ATOM 676 C C . GLU A 1 89 ? 11.065 39.239 56.003 1.00 34.82 236 GLU A C 1
ATOM 677 O O . GLU A 1 89 ? 12.171 39.550 56.434 1.00 37.32 236 GLU A O 1
ATOM 683 N N . GLU A 1 90 ? 10.287 40.074 55.319 1.00 36.05 237 GLU A N 1
ATOM 684 C CA . GLU A 1 90 ? 10.687 41.451 55.000 1.00 32.78 237 GLU A CA 1
ATOM 685 C C . GLU A 1 90 ? 9.966 42.488 55.860 1.00 28.49 237 GLU A C 1
ATOM 686 O O . GLU A 1 90 ? 8.762 42.403 56.074 1.00 26.77 237 GLU A O 1
ATOM 692 N N . PHE A 1 91 ? 10.714 43.486 56.323 1.00 25.57 238 PHE A N 1
ATOM 693 C CA . PHE A 1 91 ? 10.156 44.548 57.158 1.00 25.20 238 PHE A CA 1
ATOM 694 C C . PHE A 1 91 ? 10.542 45.906 56.588 1.00 24.00 238 PHE A C 1
ATOM 695 O O . PHE A 1 91 ? 11.509 46.021 55.849 1.00 25.38 238 PHE A O 1
ATOM 703 N N . GLY A 1 92 ? 9.779 46.931 56.943 1.00 23.05 239 GLY A N 1
ATOM 704 C CA . GLY A 1 92 ? 10.093 48.267 56.476 1.00 18.88 239 GLY A CA 1
ATOM 705 C C . GLY A 1 92 ? 9.902 49.237 57.625 1.00 21.89 239 GLY A C 1
ATOM 706 O O . GLY A 1 92 ? 9.122 48.975 58.532 1.00 23.38 239 GLY A O 1
ATOM 707 N N . ILE A 1 93 ? 10.632 50.346 57.606 1.00 20.01 240 ILE A N 1
ATOM 708 C CA . ILE A 1 93 ? 10.480 51.361 58.645 1.00 21.29 240 ILE A CA 1
ATOM 709 C C . ILE A 1 93 ? 10.545 52.735 57.993 1.00 21.82 240 ILE A C 1
ATOM 710 O O . ILE A 1 93 ? 11.397 52.974 57.136 1.00 22.40 240 ILE A O 1
ATOM 715 N N . ILE A 1 94 ? 9.641 53.624 58.395 1.00 19.16 241 ILE A N 1
ATOM 716 C CA . ILE A 1 94 ? 9.641 54.988 57.883 1.00 18.78 241 ILE A CA 1
ATOM 717 C C . ILE A 1 94 ? 10.320 55.771 58.990 1.00 20.42 241 ILE A C 1
ATOM 718 O O . ILE A 1 94 ? 9.952 55.655 60.155 1.00 20.92 241 ILE A O 1
ATOM 723 N N . LEU A 1 95 ? 11.333 56.546 58.632 1.00 18.62 242 LEU A N 1
ATOM 724 C CA . LEU A 1 95 ? 12.048 57.337 59.618 1.00 17.99 242 LEU A CA 1
ATOM 725 C C . LEU A 1 95 ? 11.924 58.819 59.267 1.00 19.50 242 LEU A C 1
ATOM 726 O O . LEU A 1 95 ? 12.732 59.364 58.518 1.00 20.88 242 LEU A O 1
ATOM 731 N N . PRO A 1 96 ? 10.901 59.495 59.807 1.00 19.00 243 PRO A N 1
ATOM 732 C CA . PRO A 1 96 ? 10.728 60.917 59.508 1.00 18.59 243 PRO A CA 1
ATOM 733 C C . PRO A 1 96 ? 11.779 61.785 60.200 1.00 21.16 243 PRO A C 1
ATOM 734 O O . PRO A 1 96 ? 12.318 61.412 61.240 1.00 21.28 243 PRO A O 1
ATOM 738 N N . GLU A 1 97 ? 12.065 62.938 59.599 1.00 19.07 244 GLU A N 1
ATOM 739 C CA . GLU A 1 97 ? 13.021 63.899 60.138 1.00 21.93 244 GLU A CA 1
ATOM 740 C C . GLU A 1 97 ? 14.365 63.254 60.398 1.00 22.77 244 GLU A C 1
ATOM 741 O O . GLU A 1 97 ? 15.086 63.656 61.307 1.00 24.65 244 GLU A O 1
ATOM 747 N N . THR A 1 98 ? 14.707 62.266 59.580 1.00 21.12 245 THR A N 1
ATOM 748 C CA . THR A 1 98 ? 15.943 61.524 59.762 1.00 21.61 245 THR A CA 1
ATOM 749 C C . THR A 1 98 ? 16.680 61.363 58.437 1.00 22.90 245 THR A C 1
ATOM 750 O O . THR A 1 98 ? 16.124 60.809 57.491 1.00 21.27 245 THR A O 1
ATOM 754 N N . ASP A 1 99 ? 17.925 61.834 58.360 1.00 23.68 246 ASP A N 1
ATOM 755 C CA . ASP A 1 99 ? 18.677 61.698 57.116 1.00 21.71 246 ASP A CA 1
ATOM 756 C C . ASP A 1 99 ? 19.365 60.346 57.028 1.00 23.20 246 ASP A C 1
ATOM 757 O O . ASP A 1 99 ? 19.305 59.553 57.961 1.00 24.44 246 ASP A O 1
ATOM 762 N N . ALA A 1 100 ? 20.014 60.082 55.903 1.00 24.83 247 ALA A N 1
ATOM 763 C CA . ALA A 1 100 ? 20.674 58.796 55.691 1.00 26.68 247 ALA A CA 1
ATOM 764 C C . ALA A 1 100 ? 21.644 58.383 56.791 1.00 27.82 247 ALA A C 1
ATOM 765 O O . ALA A 1 100 ? 21.609 57.253 57.278 1.00 25.48 247 ALA A O 1
ATOM 767 N N . GLU A 1 101 ? 22.521 59.299 57.180 1.00 29.20 248 GLU A N 1
ATOM 768 C CA . GLU A 1 101 ? 23.511 59.004 58.205 1.00 30.79 248 GLU A CA 1
ATOM 769 C C . GLU A 1 101 ? 22.874 58.682 59.551 1.00 29.93 248 GLU A C 1
ATOM 770 O O . GLU A 1 101 ? 23.359 57.808 60.270 1.00 29.32 248 GLU A O 1
ATOM 776 N N . SER A 1 102 ? 21.784 59.373 59.886 1.00 29.93 249 SER A N 1
ATOM 777 C CA . SER A 1 102 ? 21.100 59.136 61.155 1.00 27.40 249 SER A CA 1
ATOM 778 C C . SER A 1 102 ? 20.349 57.813 61.120 1.00 27.12 249 SER A C 1
ATOM 779 O O . SER A 1 102 ? 20.225 57.126 62.138 1.00 24.75 249 SER A O 1
ATOM 782 N N . ALA A 1 103 ? 19.815 57.475 59.952 1.00 26.69 250 ALA A N 1
ATOM 783 C CA . ALA A 1 103 ? 19.096 56.218 59.782 1.00 26.16 250 ALA A CA 1
ATOM 784 C C . ALA A 1 103 ? 20.039 55.042 60.032 1.00 25.59 250 ALA A C 1
ATOM 785 O O . ALA A 1 103 ? 19.662 54.034 60.621 1.00 26.76 250 ALA A O 1
ATOM 787 N N . ARG A 1 104 ? 21.279 55.186 59.596 1.00 25.97 251 ARG A N 1
ATOM 788 C CA . ARG A 1 104 ? 22.255 54.126 59.787 1.00 29.13 251 ARG A CA 1
ATOM 789 C C . ARG A 1 104 ? 22.414 53.795 61.269 1.00 30.36 251 ARG A C 1
ATOM 790 O O . ARG A 1 104 ? 22.570 52.639 61.630 1.00 31.44 251 ARG A O 1
ATOM 798 N N . VAL A 1 105 ? 22.331 54.805 62.127 1.00 29.92 252 VAL A N 1
ATOM 799 C CA . VAL A 1 105 ? 22.465 54.595 63.570 1.00 29.42 252 VAL A CA 1
ATOM 800 C C . VAL A 1 105 ? 21.385 53.680 64.139 1.00 29.79 252 VAL A C 1
ATOM 801 O O . VAL A 1 105 ? 21.694 52.717 64.834 1.00 33.47 252 VAL A O 1
ATOM 805 N N . ILE A 1 106 ? 20.122 53.979 63.854 1.00 28.44 253 ILE A N 1
ATOM 806 C CA . ILE A 1 106 ? 19.036 53.147 64.346 1.00 29.11 253 ILE A CA 1
ATOM 807 C C . ILE A 1 106 ? 19.124 51.769 63.696 1.00 29.71 253 ILE A C 1
ATOM 808 O O . ILE A 1 106 ? 18.900 50.754 64.354 1.00 30.75 253 ILE A O 1
ATOM 813 N N . CYS A 1 107 ? 19.460 51.725 62.409 1.00 27.44 254 CYS A N 1
ATOM 814 C CA . CYS A 1 107 ? 19.573 50.444 61.728 1.00 27.39 254 CYS A CA 1
ATOM 815 C C . CYS A 1 107 ? 20.669 49.576 62.349 1.00 29.12 254 CYS A C 1
ATOM 816 O O . CYS A 1 107 ? 20.459 48.392 62.599 1.00 30.70 254 CYS A O 1
ATOM 819 N N . GLU A 1 108 ? 21.826 50.170 62.616 1.00 31.05 255 GLU A N 1
ATOM 820 C CA . GLU A 1 108 ? 22.929 49.435 63.228 1.00 31.88 255 GLU A CA 1
ATOM 821 C C . GLU A 1 108 ? 22.535 48.925 64.610 1.00 32.94 255 GLU A C 1
ATOM 822 O O . GLU A 1 108 ? 22.858 47.795 64.975 1.00 32.46 255 GLU A O 1
ATOM 828 N N . ARG A 1 109 ? 21.834 49.759 65.375 1.00 32.88 256 ARG A N 1
ATOM 829 C CA . ARG A 1 109 ? 21.404 49.369 66.711 1.00 33.70 256 ARG A CA 1
ATOM 830 C C . ARG A 1 109 ? 20.503 48.145 66.602 1.00 32.75 256 ARG A C 1
ATOM 831 O O . ARG A 1 109 ? 20.606 47.220 67.400 1.00 33.39 256 ARG A O 1
ATOM 839 N N . ILE A 1 110 ? 19.626 48.129 65.602 1.00 31.52 257 ILE A N 1
ATOM 840 C CA . ILE A 1 110 ? 18.749 46.982 65.410 1.00 29.34 257 ILE A CA 1
ATOM 841 C C . ILE A 1 110 ? 19.567 45.780 64.922 1.00 30.50 257 ILE A C 1
ATOM 842 O O . ILE A 1 110 ? 19.399 44.661 65.418 1.00 28.74 257 ILE A O 1
ATOM 847 N N . ARG A 1 111 ? 20.455 46.006 63.955 1.00 33.20 258 ARG A N 1
ATOM 848 C CA . ARG A 1 111 ? 21.288 44.919 63.434 1.00 34.68 258 ARG A CA 1
ATOM 849 C C . ARG A 1 111 ? 22.036 44.235 64.565 1.00 34.67 258 ARG A C 1
ATOM 850 O O . ARG A 1 111 ? 22.041 43.012 64.668 1.00 35.71 258 ARG A O 1
ATOM 858 N N . GLU A 1 112 ? 22.676 45.035 65.410 1.00 35.62 259 GLU A N 1
ATOM 859 C CA . GLU A 1 112 ? 23.449 44.498 66.522 1.00 37.07 259 GLU A CA 1
ATOM 860 C C . GLU A 1 112 ? 22.572 43.768 67.529 1.00 38.38 259 GLU A C 1
ATOM 861 O O . GLU A 1 112 ? 22.951 42.713 68.039 1.00 38.73 259 GLU A O 1
ATOM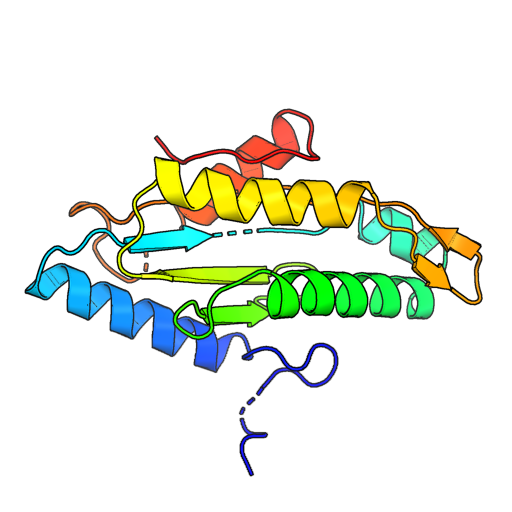 867 N N . ALA A 1 113 ? 21.399 44.323 67.816 1.00 37.70 260 ALA A N 1
ATOM 868 C CA . ALA A 1 113 ? 20.491 43.699 68.770 1.00 37.78 260 ALA A CA 1
ATOM 869 C C . ALA A 1 113 ? 20.060 42.330 68.258 1.00 38.08 260 ALA A C 1
ATOM 870 O O . ALA A 1 113 ? 19.881 41.391 69.033 1.00 36.69 260 ALA A O 1
ATOM 872 N N . ILE A 1 114 ? 19.897 42.218 66.945 1.00 38.13 261 ILE A N 1
ATOM 873 C CA . ILE A 1 114 ? 19.496 40.955 66.346 1.00 37.46 261 ILE A CA 1
ATOM 874 C C . ILE A 1 114 ? 20.678 39.987 66.340 1.00 37.28 261 ILE A C 1
ATOM 875 O O . ILE A 1 114 ? 20.526 38.804 66.637 1.00 38.92 261 ILE A O 1
ATOM 880 N N . GLU A 1 115 ? 21.857 40.505 66.014 1.00 35.96 262 GLU A N 1
ATOM 881 C CA . GLU A 1 115 ? 23.069 39.692 65.963 1.00 35.70 262 GLU A CA 1
ATOM 882 C C . GLU A 1 115 ? 23.382 39.077 67.331 1.00 36.12 262 GLU A C 1
ATOM 883 O O . GLU A 1 115 ? 23.825 37.930 67.414 1.00 36.38 262 GLU A O 1
ATOM 889 N N . LYS A 1 116 ? 23.135 39.834 68.398 1.00 38.18 263 LYS A N 1
ATOM 890 C CA . LYS A 1 116 ? 23.393 39.365 69.759 1.00 41.15 263 LYS A CA 1
ATOM 891 C C . LYS A 1 116 ? 22.252 38.530 70.330 1.00 41.20 263 LYS A C 1
ATOM 892 O O . LYS A 1 116 ? 22.340 38.026 71.453 1.00 43.02 263 LYS A O 1
ATOM 894 N N . SER A 1 117 ? 21.192 38.368 69.548 1.00 39.81 264 SER A N 1
ATOM 895 C CA . SER A 1 117 ? 20.027 37.614 69.986 1.00 39.96 264 SER A CA 1
ATOM 896 C C . SER A 1 117 ? 20.163 36.110 69.916 1.00 42.98 264 SER A C 1
ATOM 897 O O . SER A 1 117 ? 20.999 35.559 69.206 1.00 44.61 264 SER A O 1
ATOM 900 N N . THR A 1 118 ? 19.320 35.449 70.687 1.00 42.99 265 THR A N 1
ATOM 901 C CA . THR A 1 118 ? 19.272 34.005 70.693 1.00 44.64 265 THR A CA 1
ATOM 902 C C . THR A 1 118 ? 17.821 33.669 70.813 1.00 45.49 265 THR A C 1
ATOM 903 O O . THR A 1 118 ? 17.190 33.920 71.828 1.00 48.84 265 THR A O 1
ATOM 907 N N . VAL A 1 119 ? 17.278 33.105 69.754 1.00 43.54 266 VAL A N 1
ATOM 908 C CA . VAL A 1 119 ? 15.883 32.742 69.787 1.00 44.76 266 VAL A CA 1
ATOM 909 C C . VAL A 1 119 ? 15.699 31.371 70.381 1.00 50.10 266 VAL A C 1
ATOM 910 O O . VAL A 1 119 ? 15.963 30.361 69.735 1.00 52.27 266 VAL A O 1
ATOM 914 N N . SER A 1 120 ? 15.249 31.339 71.625 1.00 52.64 267 SER A N 1
ATOM 915 C CA . SER A 1 120 ? 15.019 30.077 72.289 1.00 56.09 267 SER A CA 1
ATOM 916 C C . SER A 1 120 ? 13.757 29.449 71.709 1.00 56.81 267 SER A C 1
ATOM 917 O O . SER A 1 120 ? 12.629 29.874 72.024 1.00 57.70 267 SER A O 1
ATOM 919 N N . THR A 1 121 ? 13.938 28.446 70.854 1.00 57.52 268 THR A N 1
ATOM 920 C CA . THR A 1 121 ? 12.792 27.767 70.251 1.00 59.79 268 THR A CA 1
ATOM 921 C C . THR A 1 121 ? 12.736 26.305 70.700 1.00 61.14 268 THR A C 1
ATOM 922 O O . THR A 1 121 ? 13.699 25.780 71.277 1.00 59.93 268 THR A O 1
ATOM 924 N N . SER A 1 122 ? 11.612 25.647 70.429 1.00 60.33 269 SER A N 1
ATOM 925 C CA . SER A 1 122 ? 11.435 24.252 70.808 1.00 59.44 269 SER A CA 1
ATOM 926 C C . SER A 1 122 ? 12.277 23.334 69.925 1.00 58.63 269 SER A C 1
ATOM 927 O O . SER A 1 122 ? 12.487 22.163 70.256 1.00 60.39 269 SER A O 1
ATOM 929 N N . ALA A 1 123 ? 12.766 23.864 68.809 1.00 54.41 270 ALA A N 1
ATOM 930 C CA . ALA A 1 123 ? 13.580 23.077 67.892 1.00 52.47 270 ALA A CA 1
ATOM 931 C C . ALA A 1 123 ? 15.059 23.243 68.223 1.00 53.46 270 ALA A C 1
ATOM 932 O O . ALA A 1 123 ? 15.870 22.356 67.934 1.00 55.13 270 ALA A O 1
ATOM 934 N N . GLY A 1 124 ? 15.403 24.378 68.827 1.00 54.49 271 GLY A N 1
ATOM 935 C CA . GLY A 1 124 ? 16.789 24.628 69.178 1.00 54.70 271 GLY A CA 1
ATOM 936 C C . GLY A 1 124 ? 17.057 26.095 69.438 1.00 52.88 271 GLY A C 1
ATOM 937 O O . GLY A 1 124 ? 16.190 26.945 69.230 1.00 51.88 271 GLY A O 1
ATOM 938 N N . ASP A 1 125 ? 18.262 26.399 69.911 1.00 51.99 272 ASP A N 1
ATOM 939 C CA . ASP A 1 125 ? 18.656 27.783 70.181 1.00 51.67 272 ASP A CA 1
ATOM 940 C C . ASP A 1 125 ? 19.291 28.385 68.938 1.00 51.96 272 ASP A C 1
ATOM 941 O O . ASP A 1 125 ? 20.393 28.018 68.545 1.00 52.32 272 ASP A O 1
ATOM 946 N N . ILE A 1 126 ? 18.572 29.329 68.344 1.00 50.88 273 ILE A N 1
ATOM 947 C CA . ILE A 1 126 ? 18.961 29.987 67.104 1.00 48.64 273 ILE A CA 1
ATOM 948 C C . ILE A 1 126 ? 19.601 31.366 67.175 1.00 46.30 273 ILE A C 1
ATOM 949 O O . ILE A 1 126 ? 19.238 32.204 67.997 1.00 46.78 273 ILE A O 1
ATOM 954 N N . GLN A 1 127 ? 20.556 31.588 66.280 1.00 44.01 274 GLN A N 1
ATOM 955 C CA . GLN A 1 127 ? 21.214 32.879 66.147 1.00 44.41 274 GLN A CA 1
ATOM 956 C C . GLN A 1 127 ? 21.087 33.199 64.668 1.00 40.37 274 GLN A C 1
ATOM 957 O O . GLN A 1 127 ? 21.254 32.321 63.822 1.00 38.31 274 GLN A O 1
ATOM 963 N N . TYR A 1 128 ? 20.760 34.447 64.362 1.00 38.14 275 TYR A N 1
ATOM 964 C CA . TYR A 1 128 ? 20.571 34.857 62.980 1.00 36.97 275 TYR A CA 1
ATOM 965 C C . TYR A 1 128 ? 20.929 36.325 62.814 1.00 36.10 275 TYR A C 1
ATOM 966 O O . TYR A 1 128 ? 21.289 36.999 63.773 1.00 38.57 275 TYR A O 1
ATOM 975 N N . THR A 1 129 ? 20.824 36.817 61.587 1.00 34.97 276 THR A N 1
ATOM 976 C CA . THR A 1 129 ? 21.128 38.209 61.305 1.00 33.45 276 THR A CA 1
ATOM 977 C C . THR A 1 129 ? 20.153 38.780 60.293 1.00 33.21 276 THR A C 1
ATOM 978 O O . THR A 1 129 ? 19.319 38.062 59.738 1.00 29.79 276 THR A O 1
ATOM 982 N N . VAL A 1 130 ? 20.264 40.083 60.062 1.00 30.55 277 VAL A N 1
ATOM 983 C CA . VAL A 1 130 ? 19.411 40.761 59.096 1.00 28.72 277 VAL A CA 1
ATOM 984 C C . VAL A 1 130 ? 20.273 41.603 58.173 1.00 28.56 277 VAL A C 1
ATOM 985 O O . VAL A 1 130 ? 21.367 42.038 58.540 1.00 27.49 277 VAL A O 1
ATOM 989 N N . SER A 1 131 ? 19.771 41.813 56.965 1.00 27.26 278 SER A N 1
ATOM 990 C CA . SER A 1 131 ? 20.442 42.653 55.980 1.00 27.45 278 SER A CA 1
ATOM 991 C C . SER A 1 131 ? 19.509 43.857 55.904 1.00 27.92 278 SER A C 1
ATOM 992 O O . SER A 1 131 ? 18.298 43.689 55.918 1.00 26.46 278 SER A O 1
ATOM 1003 N N . GLY A 1 133 ? 18.586 47.869 54.111 1.00 23.45 280 GLY A N 1
ATOM 1004 C CA . GLY A 1 133 ? 18.806 48.872 53.086 1.00 21.17 280 GLY A CA 1
ATOM 1005 C C . GLY A 1 133 ? 18.146 50.178 53.473 1.00 21.73 280 GLY A C 1
ATOM 1006 O O . GLY A 1 133 ? 16.999 50.183 53.913 1.00 22.49 280 GLY A O 1
ATOM 1007 N N . ILE A 1 134 ? 18.869 51.280 53.301 1.00 21.37 281 ILE A N 1
ATOM 1008 C CA . ILE A 1 134 ? 18.374 52.612 53.651 1.00 21.64 281 ILE A CA 1
ATOM 1009 C C . ILE A 1 134 ? 18.339 53.514 52.425 1.00 23.28 281 ILE A C 1
ATOM 1010 O O . ILE A 1 134 ? 19.256 53.506 51.612 1.00 23.91 281 ILE A O 1
ATOM 1015 N N . ALA A 1 135 ? 17.269 54.288 52.289 1.00 22.89 282 ALA A N 1
ATOM 1016 C CA . ALA A 1 135 ? 17.168 55.226 51.194 1.00 21.98 282 ALA A CA 1
ATOM 1017 C C . ALA A 1 135 ? 16.553 56.518 51.703 1.00 21.94 282 ALA A C 1
ATOM 1018 O O . ALA A 1 135 ? 15.378 56.554 52.087 1.00 19.62 282 ALA A O 1
ATOM 1020 N N . GLN A 1 136 ? 17.355 57.574 51.746 1.00 21.93 283 GLN A N 1
ATOM 1021 C CA . GLN A 1 136 ? 16.817 58.863 52.154 1.00 21.41 283 GLN A CA 1
ATOM 1022 C C . GLN A 1 136 ? 16.103 59.374 50.911 1.00 21.62 283 GLN A C 1
ATOM 1023 O O . GLN A 1 136 ? 16.577 59.189 49.790 1.00 21.06 283 GLN A O 1
ATOM 1029 N N . LEU A 1 137 ? 14.953 60.002 51.100 1.00 19.89 284 LEU A N 1
ATOM 1030 C CA . LEU A 1 137 ? 14.193 60.522 49.982 1.00 19.71 284 LEU A CA 1
ATOM 1031 C C . LEU A 1 137 ? 14.793 61.794 49.395 1.00 20.45 284 LEU A C 1
ATOM 1032 O O . LEU A 1 137 ? 15.113 62.732 50.121 1.00 21.21 284 LEU A O 1
ATOM 1037 N N . THR A 1 138 ? 14.961 61.801 48.076 1.00 21.15 285 THR A N 1
ATOM 1038 C CA . THR A 1 138 ? 15.485 62.958 47.352 1.00 22.34 285 THR A CA 1
ATOM 1039 C C . THR A 1 138 ? 14.357 63.402 46.424 1.00 22.20 285 THR A C 1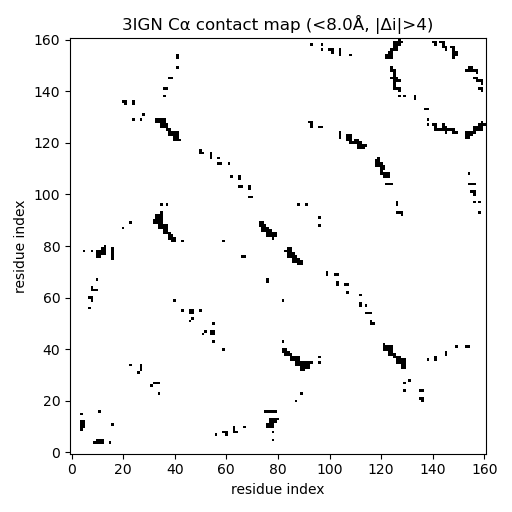
ATOM 1040 O O . THR A 1 138 ? 13.272 62.829 46.445 1.00 23.36 285 THR A O 1
ATOM 1044 N N . GLU A 1 139 ? 14.598 64.423 45.609 1.00 23.42 286 GLU A N 1
ATOM 1045 C CA . GLU A 1 139 ? 13.570 64.888 44.687 1.00 26.77 286 GLU A CA 1
ATOM 1046 C C . GLU A 1 139 ? 13.412 63.971 43.474 1.00 26.90 286 GLU A C 1
ATOM 1047 O O . GLU A 1 139 ? 12.464 64.113 42.710 1.00 26.98 286 GLU A O 1
ATOM 1053 N N . THR A 1 140 ? 14.322 63.020 43.298 1.00 25.86 287 THR A N 1
ATOM 1054 C CA . THR A 1 140 ? 14.244 62.160 42.122 1.00 26.55 287 THR A CA 1
ATOM 1055 C C . THR A 1 140 ? 13.050 61.206 42.017 1.00 25.24 287 THR A C 1
ATOM 1056 O O . THR A 1 140 ? 12.331 61.241 41.022 1.00 27.52 287 THR A O 1
ATOM 1060 N N . PRO A 1 141 ? 12.808 60.354 43.032 1.00 22.00 288 PRO A N 1
ATOM 1061 C CA . PRO A 1 141 ? 11.663 59.430 42.941 1.00 23.07 288 PRO A CA 1
ATOM 1062 C C . PRO A 1 141 ? 10.377 60.170 42.582 1.00 22.29 288 PRO A C 1
ATOM 1063 O O . PRO A 1 141 ? 10.041 61.157 43.229 1.00 23.68 288 PRO A O 1
ATOM 1067 N N . GLU A 1 142 ? 9.642 59.689 41.579 1.00 21.24 289 GLU A N 1
ATOM 1068 C CA . GLU A 1 142 ? 8.412 60.371 41.165 1.00 25.10 289 GLU A CA 1
ATOM 1069 C C . GLU A 1 142 ? 7.128 59.924 41.870 1.00 25.54 289 GLU A C 1
ATOM 1070 O O . GLU A 1 142 ? 6.048 60.481 41.633 1.00 24.32 289 GLU A O 1
ATOM 1076 N N . ASN A 1 143 ? 7.241 58.899 42.703 1.00 23.69 290 ASN A N 1
ATOM 1077 C CA . ASN A 1 143 ? 6.114 58.414 43.493 1.00 22.02 290 ASN A CA 1
ATOM 1078 C C . ASN A 1 143 ? 6.719 57.590 44.633 1.00 24.04 290 ASN A C 1
ATOM 1079 O O . ASN A 1 143 ? 7.907 57.258 44.603 1.00 22.99 290 ASN A O 1
ATOM 1084 N N . TYR A 1 144 ? 5.919 57.255 45.637 1.00 22.39 291 TYR A N 1
ATOM 1085 C CA . TYR A 1 144 ? 6.457 56.539 46.787 1.00 20.58 291 TYR A CA 1
ATOM 1086 C C . TYR A 1 144 ? 7.033 55.172 46.485 1.00 21.80 291 TYR A C 1
ATOM 1087 O O . TYR A 1 144 ? 7.886 54.683 47.219 1.00 24.26 291 TYR A O 1
ATOM 1104 N N . GLN A 1 146 ? 8.848 54.359 43.861 1.00 22.90 293 GLN A N 1
ATOM 1105 C CA . GLN A 1 146 ? 10.208 54.495 43.344 1.00 21.81 293 GLN A CA 1
ATOM 1106 C C . GLN A 1 146 ? 11.161 54.738 44.516 1.00 22.17 293 GLN A C 1
ATOM 1107 O O . GLN A 1 146 ? 12.343 54.410 44.447 1.00 24.42 293 GLN A O 1
ATOM 1113 N N . TRP A 1 147 ? 10.630 55.305 45.598 1.00 22.19 294 TRP A N 1
ATOM 1114 C CA . TRP A 1 147 ? 11.404 55.552 46.810 1.00 21.32 294 TRP A CA 1
ATOM 1115 C C . TRP A 1 147 ? 11.653 54.183 47.460 1.00 20.91 294 TRP A C 1
ATOM 1116 O O . TRP A 1 147 ? 12.769 53.862 47.875 1.00 21.83 294 TRP A O 1
ATOM 1135 N N . GLN A 1 149 ? 11.705 51.425 45.993 1.00 22.88 296 GLN A N 1
ATOM 1136 C CA . GLN A 1 149 ? 12.598 50.706 45.099 1.00 26.00 296 GLN A CA 1
ATOM 1137 C C . GLN A 1 149 ? 14.053 50.978 45.439 1.00 24.55 296 GLN A C 1
ATOM 1138 O O . GLN A 1 149 ? 14.872 50.068 45.430 1.00 23.50 296 GLN A O 1
ATOM 1144 N N . LYS A 1 150 ? 14.380 52.231 45.742 1.00 24.55 297 LYS A N 1
ATOM 1145 C CA . LYS A 1 150 ? 15.754 52.587 46.087 1.00 24.15 297 LYS A CA 1
ATOM 1146 C C . LYS A 1 150 ? 16.214 51.904 47.368 1.00 23.82 297 LYS A C 1
ATOM 1147 O O . LYS A 1 150 ? 17.362 51.464 47.467 1.00 23.87 297 LYS A O 1
ATOM 1153 N N . ALA A 1 151 ? 15.322 51.814 48.350 1.00 22.29 298 ALA A N 1
ATOM 1154 C CA . ALA A 1 151 ? 15.661 51.167 49.609 1.00 22.81 298 ALA A CA 1
ATOM 1155 C C . ALA A 1 151 ? 15.833 49.668 49.389 1.00 23.60 298 ALA A C 1
ATOM 1156 O O . ALA A 1 151 ? 16.705 49.032 49.987 1.00 22.03 298 ALA A O 1
ATOM 1158 N N . ASP A 1 152 ? 14.984 49.110 48.538 1.00 23.35 299 ASP A N 1
ATOM 1159 C CA . ASP A 1 152 ? 15.036 47.689 48.222 1.00 25.16 299 ASP A CA 1
ATOM 1160 C C . ASP A 1 152 ? 16.337 47.357 47.495 1.00 24.45 299 ASP A C 1
ATOM 1161 O O . ASP A 1 152 ? 16.910 46.284 47.690 1.00 25.72 299 ASP A O 1
ATOM 1166 N N . GLU A 1 153 ? 16.803 48.280 46.657 1.00 22.95 300 GLU A N 1
ATOM 1167 C CA . GLU A 1 153 ? 18.050 48.088 45.914 1.00 24.14 300 GLU A CA 1
ATOM 1168 C C . GLU A 1 153 ? 19.236 48.075 46.873 1.00 24.40 300 GLU A C 1
ATOM 1169 O O . GLU A 1 153 ? 20.185 47.307 46.703 1.00 23.54 300 GLU A O 1
ATOM 1175 N N . ALA A 1 154 ? 19.183 48.940 47.881 1.00 24.18 301 ALA A N 1
ATOM 1176 C CA . ALA A 1 154 ? 20.234 49.020 48.883 1.00 24.70 301 ALA A CA 1
ATOM 1177 C C . ALA A 1 154 ? 20.241 47.724 49.691 1.00 25.15 301 ALA A C 1
ATOM 1178 O O . ALA A 1 154 ? 21.302 47.221 50.069 1.00 25.47 301 ALA A O 1
ATOM 1180 N N . LEU A 1 155 ? 19.053 47.190 49.950 1.00 23.17 302 LEU A N 1
ATOM 1181 C CA . LEU A 1 155 ? 18.915 45.948 50.702 1.00 25.15 302 LEU A CA 1
ATOM 1182 C C . LEU A 1 155 ? 19.559 44.806 49.926 1.00 26.24 302 LEU A C 1
ATOM 1183 O O . LEU A 1 155 ? 20.275 43.984 50.492 1.00 25.70 302 LEU A O 1
ATOM 1188 N N . TYR A 1 156 ? 19.305 44.762 48.624 1.00 25.42 303 TYR A N 1
ATOM 1189 C CA . TYR A 1 156 ? 19.878 43.704 47.800 1.00 25.71 303 TYR A CA 1
ATOM 1190 C C . TYR A 1 156 ? 21.401 43.785 47.828 1.00 25.46 303 TYR A C 1
ATOM 1191 O O . TYR A 1 156 ? 22.084 42.759 47.878 1.00 27.10 303 TYR A O 1
ATOM 1200 N N . LYS A 1 157 ? 21.936 45.000 47.788 1.00 25.20 304 LYS A N 1
ATOM 1201 C CA . LYS A 1 157 ? 23.380 45.183 47.836 1.00 27.98 304 LYS A CA 1
ATOM 1202 C C . LYS A 1 157 ? 23.916 44.676 49.175 1.00 28.67 304 LYS A C 1
ATOM 1203 O O . LYS A 1 157 ? 24.990 44.081 49.235 1.00 29.30 304 LYS A O 1
ATOM 1209 N N . ALA A 1 158 ? 23.172 44.918 50.253 1.00 27.33 305 ALA A N 1
ATOM 1210 C CA . ALA A 1 158 ? 23.605 44.466 51.575 1.00 24.95 305 ALA A CA 1
ATOM 1211 C C . ALA A 1 158 ? 23.684 42.943 51.612 1.00 26.66 305 ALA A C 1
ATOM 1212 O O . ALA A 1 158 ? 24.612 42.372 52.195 1.00 27.73 305 ALA A O 1
ATOM 1214 N N . LYS A 1 159 ? 22.706 42.295 50.993 1.00 24.77 306 LYS A N 1
ATOM 1215 C CA . LYS A 1 159 ? 22.646 40.835 50.956 1.00 27.42 306 LYS A CA 1
ATOM 1216 C C . LYS A 1 159 ? 23.761 40.245 50.109 1.00 26.10 306 LYS A C 1
ATOM 1217 O O . LYS A 1 159 ? 24.411 39.280 50.508 1.00 25.34 306 LYS A O 1
ATOM 1223 N N . GLU A 1 160 ? 23.965 40.838 48.938 1.00 25.09 307 GLU A N 1
ATOM 1224 C CA . GLU A 1 160 ? 24.979 40.382 48.001 1.00 26.43 307 GLU A CA 1
ATOM 1225 C C . GLU A 1 160 ? 26.383 40.728 48.461 1.00 28.50 307 GLU A C 1
ATOM 1226 O O . GLU A 1 160 ? 27.341 40.052 48.096 1.00 28.86 307 GLU A O 1
ATOM 1232 N N . SER A 1 161 ? 26.484 41.761 49.290 1.00 30.32 308 SER A N 1
ATOM 1233 C CA . SER A 1 161 ? 27.759 42.255 49.795 1.00 33.72 308 SER A CA 1
ATOM 1234 C C . SER A 1 161 ? 28.286 41.574 51.061 1.00 34.51 308 SER A C 1
ATOM 1235 O O . SER A 1 161 ? 29.312 41.987 51.601 1.00 37.47 308 SER A O 1
ATOM 1238 N N . GLY A 1 162 ? 27.591 40.551 51.541 1.00 34.19 309 GLY A N 1
ATOM 1239 C CA . GLY A 1 162 ? 28.059 39.858 52.729 1.00 32.98 309 GLY A CA 1
ATOM 1240 C C . GLY A 1 162 ? 27.019 39.597 53.804 1.00 31.33 309 GLY A C 1
ATOM 1241 O O . GLY A 1 162 ? 27.244 38.772 54.686 1.00 32.86 309 GLY A O 1
ATOM 1242 N N . ARG A 1 163 ? 25.885 40.291 53.735 1.00 28.38 310 ARG A N 1
ATOM 1243 C CA . ARG A 1 163 ? 24.811 40.135 54.718 1.00 30.54 310 ARG A CA 1
ATOM 1244 C C . ARG A 1 163 ? 25.204 40.663 56.097 1.00 30.62 310 ARG A C 1
ATOM 1245 O O . ARG A 1 163 ? 26.326 41.124 56.292 1.00 32.34 310 ARG A O 1
ATOM 1253 N N . ASN A 1 164 ? 24.278 40.594 57.052 1.00 29.91 311 ASN A N 1
ATOM 1254 C CA . ASN A 1 164 ? 24.513 41.097 58.411 1.00 29.65 311 ASN A CA 1
ATOM 1255 C C . ASN A 1 164 ? 25.156 42.471 58.332 1.00 31.82 311 ASN A C 1
ATOM 1256 O O . ASN A 1 164 ? 26.173 42.752 58.975 1.00 33.14 311 ASN A O 1
ATOM 1261 N N . LYS A 1 165 ? 24.530 43.339 57.546 1.00 31.36 312 LYS A N 1
ATOM 1262 C CA . LYS A 1 165 ? 25.052 44.676 57.326 1.00 31.36 312 LYS A CA 1
ATOM 1263 C C . LYS A 1 165 ? 23.976 45.650 56.883 1.00 29.63 312 LYS A C 1
ATOM 1264 O O . LYS A 1 165 ? 22.881 45.253 56.484 1.00 28.73 312 LYS A O 1
ATOM 1270 N N . VAL A 1 166 ? 24.326 46.931 56.940 1.00 29.02 313 VAL A N 1
ATOM 1271 C CA . VAL A 1 166 ? 23.435 48.013 56.545 1.00 26.67 313 VAL A CA 1
ATOM 1272 C C . VAL A 1 166 ? 24.053 48.714 55.348 1.00 26.34 313 VAL A C 1
ATOM 1273 O O . VAL A 1 166 ? 25.230 49.077 55.382 1.00 28.22 313 VAL A O 1
ATOM 1277 N N . VAL A 1 167 ? 23.264 48.921 54.298 1.00 24.37 314 VAL A N 1
ATOM 1278 C CA . VAL A 1 167 ? 23.765 49.616 53.122 1.00 24.03 314 VAL A CA 1
ATOM 1279 C C . VAL A 1 167 ? 22.894 50.828 52.849 1.00 24.78 314 VAL A C 1
ATOM 1280 O O . VAL A 1 167 ? 21.672 50.736 52.886 1.00 24.97 314 VAL A O 1
ATOM 1284 N N . VAL A 1 168 ? 23.531 51.962 52.591 1.00 26.75 315 VAL A N 1
ATOM 1285 C CA . VAL A 1 168 ? 22.808 53.187 52.283 1.00 26.24 315 VAL A CA 1
ATOM 1286 C C . VAL A 1 168 ? 22.803 53.364 50.769 1.00 27.24 315 VAL A C 1
ATOM 1287 O O . VAL A 1 168 ? 23.842 53.215 50.117 1.00 28.53 315 VAL A O 1
ATOM 1291 N N . SER A 1 169 ? 21.630 53.668 50.212 1.00 25.51 316 SER A N 1
ATOM 1292 C CA . SER A 1 169 ? 21.489 53.875 48.778 1.00 29.67 316 SER A CA 1
ATOM 1293 C C . SER A 1 169 ? 22.215 55.148 48.367 1.00 33.25 316 SER A C 1
ATOM 1294 O O . SER A 1 169 ? 22.057 56.190 49.001 1.00 30.85 316 SER A O 1
ATOM 1297 N N . LEU A 1 170 ? 23.004 55.061 47.301 1.00 37.86 317 LEU A N 1
ATOM 1298 C CA . LEU A 1 170 ? 23.750 56.215 46.819 1.00 44.37 317 LEU A CA 1
ATOM 1299 C C . LEU A 1 170 ? 23.047 56.864 45.630 1.00 50.88 317 LEU A C 1
ATOM 1300 O O . LEU A 1 170 ? 22.590 56.119 44.737 1.00 54.04 317 LEU A O 1
#

B-factor: mean 35.51, std 12.27, range [16.65, 88.88]

CATH classification: 3.30.70.270

Foldseek 3Di:
DPVVADDLARAREQVVVLVVLQVVVVVCVVPVAKKKKAWFWPPLVVVCVQQHVVLSSLLQNVLSVLLVVQDDPPKGKYANDDGDIMIIGTNAHQVRVQVSVLSSQVVLQPDWRDDPSHTDHTGMFFMEIDDPPDPGSVSCQRVVQRVCRNVVPGSYYGYRD

Sequence (161 aa):
AKLSTDRLTGLLNRGTWENLVDAEYERFRRYGQATSLVFDIDHFKPVNDTYGHLAGDEVIRHTADVTRNNIRQSDSAGRYGGEEFGIILPETDAESARVICERIREAIEKSTVSTSAGDIQYTVSGIAQLTETPENYQWQKADEALYKAKESGRNKVVVSL